Protein AF-A0ABD0RTW1-F1 (afdb_monomer_lite)

Foldseek 3Di:
DDDCLVPFKDKDKDKDADPDDDPVCVVPDPRMDIDIDMDGDDDDFDDWDKPDPDDDFDDDPPDDPPDDRDDTDTDGSDPPPDDD

Organism: Cirrhinus mrigala (NCBI:txid683832)

Structure (mmCIF, N/CA/C/O backbone):
data_AF-A0ABD0RTW1-F1
#
_entry.id   AF-A0ABD0RTW1-F1
#
loop_
_atom_site.group_PDB
_atom_site.id
_atom_site.type_symbol
_atom_site.label_atom_id
_atom_site.label_alt_id
_atom_site.label_comp_id
_atom_site.label_asym_id
_atom_site.label_entity_id
_atom_site.label_seq_id
_atom_site.pdbx_PDB_ins_code
_atom_site.Cartn_x
_atom_site.Cartn_y
_atom_site.Cartn_z
_atom_site.occupancy
_atom_site.B_iso_or_equiv
_atom_site.auth_seq_id
_atom_site.auth_comp_id
_atom_site.auth_asym_id
_atom_site.auth_atom_id
_atom_site.pdbx_PDB_model_num
ATOM 1 N N . ASN A 1 1 ? 7.160 -6.357 -1.017 1.00 81.06 1 ASN A N 1
ATOM 2 C CA . ASN A 1 1 ? 5.719 -6.381 -0.721 1.00 81.06 1 ASN A CA 1
ATOM 3 C C . ASN A 1 1 ? 5.076 -5.213 -1.455 1.00 81.06 1 ASN A C 1
ATOM 5 O O . ASN A 1 1 ? 5.722 -4.169 -1.486 1.00 81.06 1 ASN A O 1
ATOM 9 N N . LEU A 1 2 ? 3.923 -5.405 -2.096 1.00 93.25 2 LEU A N 1
ATOM 10 C CA . LEU A 1 2 ? 3.164 -4.358 -2.801 1.00 93.25 2 LEU A CA 1
ATOM 11 C C . LEU A 1 2 ? 1.888 -4.075 -2.003 1.00 93.25 2 LEU A C 1
ATOM 13 O O . LEU A 1 2 ? 1.349 -5.010 -1.425 1.00 93.25 2 LEU A O 1
ATOM 17 N N . ASP A 1 3 ? 1.469 -2.815 -1.961 1.00 93.38 3 ASP A N 1
ATOM 18 C CA . ASP A 1 3 ? 0.330 -2.327 -1.174 1.00 93.38 3 ASP A CA 1
ATOM 19 C C . ASP A 1 3 ? -0.327 -1.186 -1.960 1.00 93.38 3 ASP A C 1
ATOM 21 O O . ASP A 1 3 ? 0.348 -0.187 -2.257 1.00 93.38 3 ASP A O 1
ATOM 25 N N . PHE A 1 4 ? -1.574 -1.374 -2.398 1.00 94.25 4 PHE A N 1
ATOM 26 C CA . PHE A 1 4 ? -2.241 -0.439 -3.308 1.00 94.25 4 PHE A CA 1
ATOM 27 C C . PHE A 1 4 ? -2.529 0.893 -2.603 1.00 94.25 4 PHE A C 1
ATOM 29 O O . PHE A 1 4 ? -2.232 1.963 -3.153 1.00 94.25 4 PHE A O 1
ATOM 36 N N . GLU A 1 5 ? -2.985 0.795 -1.358 1.00 93.00 5 GLU A N 1
ATOM 37 C CA . GLU A 1 5 ? -3.379 1.842 -0.418 1.00 93.00 5 GLU A CA 1
ATOM 38 C C . GLU A 1 5 ? -2.202 2.786 -0.155 1.00 93.00 5 GLU A C 1
ATOM 40 O O . GLU A 1 5 ? -2.353 4.011 -0.176 1.00 93.00 5 GLU A O 1
ATOM 45 N N . THR A 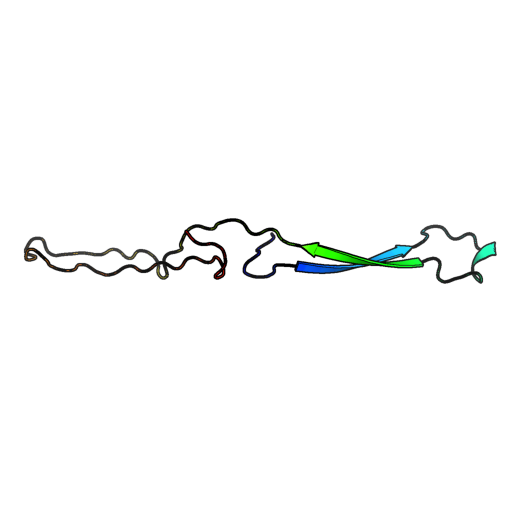1 6 ? -0.993 2.238 0.018 1.00 93.81 6 THR A N 1
ATOM 46 C CA . THR A 1 6 ? 0.235 3.035 0.144 1.00 93.81 6 THR A CA 1
ATOM 47 C C . THR A 1 6 ? 0.711 3.571 -1.204 1.00 93.81 6 THR A C 1
ATOM 49 O O . THR A 1 6 ? 1.171 4.718 -1.288 1.00 93.81 6 THR A O 1
ATOM 52 N N . LYS A 1 7 ? 0.707 2.742 -2.261 1.00 94.50 7 LYS A N 1
ATOM 53 C CA . LYS A 1 7 ? 1.252 3.131 -3.568 1.00 94.50 7 LYS A CA 1
ATOM 54 C C . LYS A 1 7 ? 0.715 2.288 -4.728 1.00 94.50 7 LYS A C 1
ATOM 56 O O . LYS A 1 7 ? 1.236 1.226 -5.051 1.00 94.50 7 LYS A O 1
ATOM 61 N N . SER A 1 8 ? -0.183 2.887 -5.503 1.00 94.94 8 SER A N 1
ATOM 62 C CA . SER A 1 8 ? -0.829 2.244 -6.655 1.00 94.94 8 SER A CA 1
ATOM 63 C C . SER A 1 8 ? 0.006 2.162 -7.944 1.00 94.94 8 SER A C 1
ATOM 65 O O . SER A 1 8 ? -0.390 1.499 -8.905 1.00 94.94 8 SER A O 1
ATOM 67 N N . SER A 1 9 ? 1.157 2.840 -8.041 1.00 96.75 9 SER A N 1
ATOM 68 C CA . SER A 1 9 ? 2.001 2.744 -9.243 1.00 96.75 9 SER A CA 1
ATOM 69 C C . SER A 1 9 ? 3.465 3.124 -9.036 1.00 96.75 9 SER A C 1
ATOM 71 O O . SER A 1 9 ? 3.829 3.901 -8.151 1.00 96.75 9 SER A O 1
ATOM 73 N N . TYR A 1 10 ? 4.313 2.588 -9.914 1.00 97.12 10 TYR A N 1
ATOM 74 C CA . TYR A 1 10 ? 5.738 2.888 -9.991 1.00 97.12 10 TYR A CA 1
ATOM 75 C C . TYR A 1 10 ? 6.113 3.248 -11.424 1.00 97.12 10 TYR A C 1
ATOM 77 O O . TYR A 1 10 ? 5.607 2.660 -12.378 1.00 97.12 10 TYR A O 1
ATOM 85 N N . THR A 1 11 ? 7.055 4.173 -11.570 1.00 97.81 11 THR A N 1
ATOM 86 C CA . THR A 1 11 ? 7.671 4.485 -12.858 1.00 97.81 11 THR A CA 1
ATOM 87 C C . THR A 1 11 ? 9.159 4.202 -12.750 1.00 97.81 11 THR A C 1
ATOM 89 O O . THR A 1 11 ? 9.847 4.799 -11.922 1.00 97.81 11 THR A O 1
ATOM 92 N N . LEU A 1 12 ? 9.645 3.274 -13.568 1.00 97.75 12 LEU A N 1
ATOM 93 C CA . LEU A 1 12 ? 11.038 2.846 -13.593 1.00 97.75 12 LEU A CA 1
ATOM 94 C C . LEU A 1 12 ? 11.712 3.370 -14.858 1.00 97.75 12 LEU A C 1
ATOM 96 O O . LEU A 1 12 ? 11.176 3.204 -15.951 1.00 97.75 12 LEU A O 1
ATOM 100 N N . LYS A 1 13 ? 12.903 3.954 -14.713 1.00 97.94 13 LYS A N 1
ATOM 101 C CA . LYS A 1 13 ? 13.809 4.208 -15.836 1.00 97.94 13 LYS A CA 1
ATOM 102 C C . LYS A 1 13 ? 14.737 3.006 -15.974 1.00 97.94 13 LYS A C 1
ATOM 104 O O . LYS A 1 13 ? 15.540 2.749 -15.081 1.00 97.94 13 LYS A O 1
ATOM 109 N N . ILE A 1 14 ? 14.604 2.274 -17.070 1.00 97.88 14 ILE A N 1
ATOM 110 C CA . ILE A 1 14 ? 15.420 1.105 -17.392 1.00 97.88 14 ILE A CA 1
ATOM 111 C C . ILE A 1 14 ? 16.481 1.532 -18.397 1.00 97.88 14 ILE A C 1
ATOM 113 O O . ILE A 1 14 ? 16.154 2.201 -19.372 1.00 97.88 14 ILE A O 1
ATOM 117 N N . GLU A 1 15 ? 17.733 1.152 -18.166 1.00 97.12 15 GLU A N 1
ATOM 118 C CA . GLU A 1 15 ? 18.833 1.349 -19.109 1.00 97.12 15 GLU A CA 1
ATOM 119 C C . GLU A 1 15 ? 19.288 -0.008 -19.646 1.00 97.12 15 GLU A C 1
ATOM 121 O O . GLU A 1 15 ? 19.562 -0.931 -18.877 1.00 97.12 15 GLU A O 1
ATOM 126 N N . ALA A 1 16 ? 19.368 -0.122 -20.968 1.00 96.38 16 ALA A N 1
ATOM 127 C CA . ALA A 1 16 ? 20.002 -1.241 -21.646 1.00 96.38 16 ALA A CA 1
ATOM 128 C C . ALA A 1 16 ? 21.364 -0.773 -22.153 1.00 96.38 16 ALA A C 1
ATOM 130 O O . ALA A 1 16 ? 21.434 0.233 -22.852 1.00 96.38 16 ALA A O 1
ATOM 131 N N . SER A 1 17 ? 22.436 -1.486 -21.812 1.00 94.75 17 SER A N 1
ATOM 132 C CA . SER A 1 17 ? 23.798 -1.140 -22.225 1.00 94.75 17 SER A CA 1
ATOM 133 C C . SER A 1 17 ? 24.537 -2.342 -22.807 1.00 94.75 17 SER A C 1
ATOM 135 O O . SER A 1 17 ? 24.380 -3.484 -22.362 1.00 94.75 17 SER A O 1
ATOM 137 N N . ASN A 1 18 ? 25.367 -2.092 -23.819 1.00 93.69 18 ASN A N 1
ATOM 138 C CA . ASN A 1 18 ? 26.195 -3.133 -24.414 1.00 93.69 18 ASN A CA 1
ATOM 139 C C . ASN A 1 18 ? 27.361 -3.450 -23.478 1.00 93.69 18 ASN A C 1
ATOM 141 O O . ASN A 1 18 ? 28.288 -2.659 -23.318 1.00 93.69 18 ASN A O 1
ATOM 145 N N . ARG A 1 19 ? 27.350 -4.650 -22.895 1.00 89.81 19 ARG A N 1
ATOM 146 C CA . ARG A 1 19 ? 28.409 -5.104 -21.981 1.00 89.81 19 ARG A CA 1
ATOM 147 C C . ARG A 1 19 ? 29.770 -5.264 -22.664 1.00 89.81 19 ARG A C 1
ATOM 149 O O . ARG A 1 19 ? 30.806 -5.091 -22.028 1.00 89.81 19 ARG A O 1
ATOM 156 N N . ASN A 1 20 ? 29.767 -5.636 -23.940 1.00 90.38 20 ASN A N 1
ATOM 157 C CA . ASN A 1 20 ? 30.971 -5.892 -24.719 1.00 90.38 20 ASN A CA 1
ATOM 158 C C . ASN A 1 20 ? 30.985 -4.965 -25.932 1.00 90.38 20 ASN A C 1
ATOM 160 O O . ASN A 1 20 ? 30.266 -5.191 -26.902 1.00 90.38 20 ASN A O 1
ATOM 164 N N . ILE A 1 21 ? 31.807 -3.922 -25.859 1.00 91.31 21 ILE A N 1
ATOM 165 C CA . ILE A 1 21 ? 31.993 -2.953 -26.937 1.00 91.31 21 ILE A CA 1
ATOM 166 C C . ILE A 1 21 ? 33.317 -3.281 -27.622 1.00 91.31 21 ILE A C 1
ATOM 168 O O . ILE A 1 21 ? 34.361 -3.328 -26.971 1.00 91.31 21 ILE A O 1
ATOM 172 N N . ASP A 1 22 ? 33.286 -3.522 -28.930 1.00 90.94 22 ASP A N 1
ATOM 173 C CA . ASP A 1 22 ? 34.514 -3.673 -29.707 1.00 90.94 22 ASP A CA 1
ATOM 174 C C . ASP A 1 22 ? 35.219 -2.300 -29.796 1.00 90.94 22 ASP A C 1
ATOM 176 O O . ASP A 1 22 ? 34.582 -1.317 -30.198 1.00 90.94 22 ASP A O 1
ATOM 180 N N . PRO A 1 23 ? 36.517 -2.208 -29.431 1.00 91.75 23 PRO A N 1
ATOM 181 C CA . PRO A 1 23 ? 37.281 -0.961 -29.433 1.00 91.75 23 PRO A CA 1
ATOM 182 C C . PRO A 1 23 ? 37.197 -0.154 -30.734 1.00 91.75 23 PRO A C 1
ATOM 184 O O . PRO A 1 23 ? 37.301 1.072 -30.703 1.00 91.75 23 PRO A O 1
ATOM 187 N N . ARG A 1 24 ? 36.970 -0.819 -31.876 1.00 93.69 24 ARG A N 1
ATOM 188 C CA . ARG A 1 24 ? 36.829 -0.171 -33.190 1.00 93.69 24 ARG A CA 1
ATOM 189 C C . ARG A 1 24 ? 35.622 0.760 -33.288 1.00 93.69 24 ARG A C 1
ATOM 191 O O . ARG A 1 24 ? 35.602 1.617 -34.167 1.00 93.69 24 ARG A O 1
ATOM 198 N N . PHE A 1 25 ? 34.633 0.604 -32.409 1.00 90.25 25 PHE A N 1
ATOM 199 C CA . PHE A 1 25 ? 33.400 1.384 -32.447 1.00 90.25 25 PHE A CA 1
ATOM 200 C C . PHE A 1 25 ? 33.300 2.431 -31.334 1.00 90.25 25 PHE A C 1
ATOM 202 O O . PHE A 1 25 ? 32.326 3.164 -31.339 1.00 90.25 25 PHE A O 1
ATOM 209 N N . LEU A 1 26 ? 34.272 2.572 -30.419 1.00 88.25 26 LEU A N 1
ATOM 210 C CA . LEU A 1 26 ? 34.159 3.425 -29.214 1.00 88.25 26 LEU A CA 1
ATOM 211 C C . LEU A 1 26 ? 33.683 4.870 -29.465 1.00 88.25 26 LEU A C 1
ATOM 213 O O . LEU A 1 26 ? 33.063 5.467 -28.593 1.00 88.25 26 LEU A O 1
ATOM 217 N N . SER A 1 27 ? 33.949 5.430 -30.646 1.00 91.94 27 SER A N 1
ATOM 218 C CA . SER A 1 27 ? 33.503 6.771 -31.045 1.00 91.94 27 SER A CA 1
ATOM 219 C C . SER A 1 27 ? 32.049 6.854 -31.534 1.00 91.94 27 SER A C 1
ATOM 221 O O . SER A 1 27 ? 31.566 7.954 -31.790 1.00 91.94 27 SER A O 1
ATOM 223 N N . GLN A 1 28 ? 31.350 5.728 -31.699 1.00 88.81 28 GLN A N 1
ATOM 224 C CA . GLN A 1 28 ? 30.058 5.644 -32.392 1.00 88.81 28 GLN A CA 1
ATOM 225 C C . GLN A 1 28 ? 28.831 5.753 -31.490 1.00 88.81 28 GLN A C 1
ATOM 227 O O . GLN A 1 28 ? 27.711 5.738 -31.996 1.00 88.81 28 GLN A O 1
ATOM 232 N N . GLY A 1 29 ? 28.992 5.907 -30.179 1.00 83.31 29 GLY A N 1
ATOM 233 C CA . GLY A 1 29 ? 27.854 6.307 -29.367 1.00 83.31 29 GLY A CA 1
ATOM 234 C C . GLY A 1 29 ? 27.988 6.028 -27.883 1.00 83.31 29 GLY A C 1
ATOM 235 O O . GLY A 1 29 ? 29.038 5.590 -27.414 1.00 83.31 29 GLY A O 1
ATOM 236 N N . PRO A 1 30 ? 26.892 6.261 -27.145 1.00 88.94 30 PRO A N 1
ATOM 237 C CA . PRO A 1 30 ? 26.827 5.950 -25.725 1.00 88.94 30 PRO A CA 1
ATOM 238 C C . PRO A 1 30 ? 26.704 4.442 -25.444 1.00 88.94 30 PRO A C 1
ATOM 240 O O . PRO A 1 30 ? 26.874 4.038 -24.302 1.00 88.94 30 PRO A O 1
ATOM 243 N N . PHE A 1 31 ? 26.428 3.603 -26.459 1.00 93.50 31 PHE A N 1
ATOM 244 C CA . PHE A 1 31 ? 26.196 2.150 -26.330 1.00 93.50 31 PHE A CA 1
ATOM 245 C C . PHE A 1 31 ? 25.168 1.755 -25.267 1.00 93.50 31 PHE A C 1
ATOM 247 O O . PHE A 1 31 ? 25.154 0.614 -24.798 1.00 93.50 31 PHE A O 1
ATOM 254 N N . SER A 1 32 ? 24.302 2.695 -24.911 1.00 94.94 32 SER A N 1
ATOM 255 C CA . SER A 1 32 ? 23.173 2.482 -24.038 1.00 94.94 32 SER A CA 1
ATOM 256 C C . SER A 1 32 ? 21.965 3.272 -24.513 1.00 94.94 32 SER A C 1
ATOM 258 O O . SER A 1 32 ? 22.091 4.271 -25.226 1.00 94.94 32 SER A O 1
ATOM 260 N N . ASP A 1 33 ? 20.795 2.780 -24.133 1.00 96.19 33 ASP A N 1
ATOM 261 C CA . ASP A 1 33 ? 19.517 3.439 -24.353 1.00 96.19 33 ASP A CA 1
ATOM 262 C C . ASP A 1 33 ? 18.634 3.274 -23.113 1.00 96.19 33 ASP A C 1
ATOM 264 O O . ASP A 1 33 ? 18.835 2.358 -22.307 1.00 96.19 33 ASP A O 1
ATOM 268 N N . THR A 1 34 ? 17.663 4.170 -22.939 1.00 97.44 34 THR A N 1
ATOM 269 C CA . THR A 1 34 ? 16.801 4.190 -21.755 1.00 97.44 34 THR A CA 1
ATOM 270 C C . THR A 1 34 ? 15.323 4.183 -22.113 1.00 97.44 34 THR A C 1
ATOM 272 O O . THR A 1 34 ? 14.885 4.919 -22.990 1.00 97.44 34 THR A O 1
ATOM 275 N N . ALA A 1 35 ? 14.537 3.413 -21.365 1.00 97.94 35 ALA A N 1
ATOM 276 C CA . ALA A 1 35 ? 13.089 3.334 -21.502 1.00 97.94 35 ALA A CA 1
ATOM 277 C C . ALA A 1 35 ? 12.395 3.565 -20.156 1.00 97.94 35 ALA A C 1
ATOM 279 O O . ALA A 1 35 ? 12.924 3.230 -19.096 1.00 97.94 35 ALA A O 1
ATOM 280 N N . MET A 1 36 ? 11.186 4.121 -20.200 1.00 98.25 36 MET A N 1
ATOM 281 C CA . MET A 1 36 ? 10.337 4.284 -19.023 1.00 98.25 36 MET A CA 1
ATOM 282 C C . MET A 1 36 ? 9.306 3.158 -18.980 1.00 98.25 36 MET A C 1
ATOM 284 O O . MET A 1 36 ? 8.562 2.963 -19.938 1.00 98.25 36 MET A O 1
ATOM 288 N N . VAL A 1 37 ? 9.239 2.440 -17.862 1.00 98.06 37 VAL A N 1
ATOM 289 C CA . VAL A 1 37 ? 8.261 1.374 -17.621 1.00 98.06 37 VAL A CA 1
ATOM 290 C C . VAL A 1 37 ? 7.339 1.809 -16.494 1.00 98.06 37 VAL A C 1
ATOM 292 O O . VAL A 1 37 ? 7.796 2.109 -15.389 1.00 98.06 37 VAL A O 1
ATOM 295 N N . ARG A 1 38 ? 6.034 1.841 -16.770 1.00 97.75 38 ARG A N 1
ATOM 296 C CA . ARG A 1 38 ? 5.008 2.107 -15.761 1.00 97.75 38 ARG A CA 1
ATOM 297 C C . ARG A 1 38 ? 4.441 0.787 -15.256 1.00 97.75 38 ARG A C 1
ATOM 299 O O . ARG A 1 38 ? 3.913 0.004 -16.038 1.00 97.75 38 ARG A O 1
ATOM 306 N N . LEU A 1 39 ? 4.531 0.580 -13.951 1.00 97.06 39 LEU A N 1
ATOM 307 C CA . LEU A 1 39 ? 3.936 -0.543 -13.240 1.00 97.06 39 LEU A CA 1
ATOM 308 C C . LEU A 1 39 ? 2.711 -0.046 -12.478 1.00 97.06 39 LEU A C 1
ATOM 310 O O . LEU A 1 39 ? 2.773 0.987 -11.806 1.00 97.06 39 LEU A O 1
ATOM 314 N N . THR A 1 40 ? 1.620 -0.790 -12.567 1.00 96.38 40 THR A N 1
ATOM 315 C CA . THR A 1 40 ? 0.409 -0.585 -11.771 1.00 96.38 40 THR A CA 1
A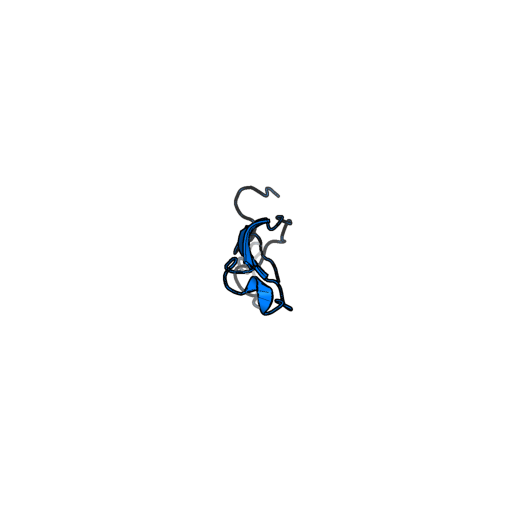TOM 316 C C . THR A 1 40 ? 0.316 -1.682 -10.725 1.00 96.38 40 THR A C 1
ATOM 318 O O . THR A 1 40 ? 0.541 -2.847 -11.043 1.00 96.38 40 THR A O 1
ATOM 321 N N . VAL A 1 41 ? 0.014 -1.300 -9.489 1.00 95.44 41 VAL A N 1
ATOM 322 C CA . VAL A 1 41 ? -0.386 -2.242 -8.445 1.00 95.44 41 VAL A CA 1
ATOM 323 C C . VAL A 1 41 ? -1.889 -2.436 -8.598 1.00 95.44 41 VAL A C 1
ATOM 325 O O . VAL A 1 41 ? -2.616 -1.457 -8.765 1.00 95.44 41 VAL A O 1
ATOM 328 N N . GLU A 1 42 ? -2.332 -3.685 -8.641 1.00 93.12 42 GLU A N 1
ATOM 329 C CA . GLU A 1 42 ? -3.757 -4.013 -8.659 1.00 93.12 42 GLU A CA 1
ATOM 330 C C . GLU A 1 42 ? -4.297 -3.958 -7.234 1.00 93.12 42 GLU A C 1
ATOM 332 O O . GLU A 1 42 ? -3.594 -4.367 -6.310 1.00 93.12 42 GLU A O 1
ATOM 337 N N . ASN A 1 43 ? -5.513 -3.432 -7.076 1.00 90.38 43 ASN A N 1
ATOM 338 C CA . ASN A 1 43 ? -6.164 -3.416 -5.775 1.00 90.38 43 ASN A CA 1
ATOM 339 C C . ASN A 1 43 ? -6.759 -4.788 -5.447 1.00 90.38 43 ASN A C 1
ATOM 341 O O . ASN A 1 43 ? -7.270 -5.464 -6.349 1.00 90.38 43 ASN A O 1
ATOM 345 N N . VAL A 1 44 ? -6.736 -5.164 -4.172 1.00 90.50 44 VAL A N 1
ATOM 346 C CA . VAL A 1 44 ? -7.438 -6.335 -3.641 1.00 90.50 44 VAL A CA 1
ATOM 347 C C . VAL A 1 44 ? -8.244 -5.902 -2.425 1.00 90.50 44 VAL A C 1
ATOM 349 O O . VAL A 1 44 ? -7.838 -4.996 -1.728 1.00 90.50 44 VAL A O 1
ATOM 352 N N . ASP A 1 45 ? -9.386 -6.539 -2.195 1.00 89.50 45 ASP A N 1
ATOM 353 C CA . ASP A 1 45 ? -10.230 -6.241 -1.034 1.00 89.50 45 ASP A CA 1
ATOM 354 C C . ASP A 1 45 ? -9.536 -6.689 0.262 1.00 89.50 45 ASP A C 1
ATOM 356 O O . ASP A 1 45 ? -9.112 -7.852 0.384 1.00 89.50 45 ASP A O 1
ATOM 360 N N . GLU A 1 46 ? -9.420 -5.781 1.227 1.00 90.31 46 GLU A N 1
ATOM 361 C CA . GLU A 1 46 ? -8.819 -6.034 2.528 1.00 90.31 46 GLU A CA 1
ATOM 362 C C . GLU A 1 46 ? -9.859 -6.048 3.659 1.00 90.31 46 GLU A C 1
ATOM 364 O O . GLU A 1 46 ? -10.801 -5.267 3.696 1.00 90.31 46 GLU A O 1
ATOM 369 N N . PRO A 1 47 ? -9.703 -6.921 4.670 1.00 90.69 47 PRO A N 1
ATOM 370 C CA . PRO A 1 47 ? -10.657 -6.966 5.765 1.00 90.69 47 PRO A CA 1
ATOM 371 C C . PRO A 1 47 ? -10.519 -5.747 6.699 1.00 90.69 47 PRO A C 1
ATOM 373 O O . PRO A 1 47 ? -9.399 -5.304 6.979 1.00 90.69 47 PRO A O 1
ATOM 376 N N . PRO A 1 48 ? -11.617 -5.303 7.343 1.00 93.00 48 PRO A N 1
ATOM 377 C CA . PRO A 1 48 ? -11.565 -4.266 8.365 1.00 93.00 48 PRO A CA 1
ATOM 378 C C . PRO A 1 48 ? -10.633 -4.615 9.527 1.00 93.00 48 PRO A C 1
ATOM 380 O O . PRO A 1 48 ? -10.644 -5.725 10.071 1.00 93.00 48 PRO A O 1
ATOM 383 N N . ILE A 1 49 ? -9.882 -3.617 9.984 1.00 91.75 49 ILE A N 1
ATOM 384 C CA . ILE A 1 49 ? -8.924 -3.733 11.082 1.00 91.75 49 ILE A CA 1
ATOM 385 C C . ILE A 1 49 ? -9.458 -2.962 12.287 1.00 91.75 49 ILE A C 1
ATOM 387 O O . ILE A 1 49 ? -9.850 -1.799 12.180 1.00 91.75 49 ILE A O 1
ATOM 391 N N . PHE A 1 50 ? -9.463 -3.586 13.469 1.00 93.06 50 PHE A N 1
ATOM 392 C CA . PHE A 1 50 ? -9.845 -2.891 14.698 1.00 93.06 50 PHE A CA 1
ATOM 393 C C . PHE A 1 50 ? -8.940 -1.679 14.950 1.00 93.06 50 PHE A C 1
ATOM 395 O O . PHE A 1 50 ? -7.715 -1.790 14.931 1.00 93.06 50 PHE A O 1
ATOM 402 N N . SER A 1 51 ? -9.542 -0.528 15.256 1.00 91.31 51 SER A N 1
ATOM 403 C CA . SER A 1 51 ? -8.804 0.719 15.510 1.00 91.31 51 SER A CA 1
ATOM 404 C C . SER A 1 51 ? -7.961 0.654 16.787 1.00 91.31 51 SER A C 1
ATOM 406 O O . SER A 1 51 ? -7.041 1.446 16.975 1.00 91.31 51 SER A O 1
ATOM 408 N N . SER A 1 52 ? -8.288 -0.272 17.687 1.00 87.75 52 SER A N 1
ATOM 409 C CA . SER A 1 52 ? -7.542 -0.554 18.906 1.00 87.75 52 SER A CA 1
ATOM 410 C C . SER A 1 52 ? -7.563 -2.056 19.208 1.00 87.75 52 SER A C 1
ATOM 412 O O . SER A 1 52 ? -8.529 -2.741 18.862 1.00 87.75 52 SER A O 1
ATOM 414 N N . PRO A 1 53 ? -6.515 -2.606 19.853 1.00 83.38 53 PRO A N 1
ATOM 415 C CA . PRO A 1 53 ? -6.514 -4.003 20.262 1.00 83.38 53 PRO A CA 1
ATOM 416 C C . PRO A 1 53 ? -7.718 -4.310 21.151 1.00 83.38 53 PRO A C 1
ATOM 418 O O . PRO A 1 53 ? -8.031 -3.540 22.067 1.00 83.38 53 PRO A O 1
ATOM 421 N N . LEU A 1 54 ? -8.355 -5.461 20.919 1.00 79.56 54 LEU A N 1
ATOM 422 C CA . LEU A 1 54 ? -9.447 -5.935 21.761 1.00 79.56 54 LEU A CA 1
ATOM 423 C C . LEU A 1 54 ? -8.940 -6.112 23.193 1.00 79.56 54 LEU A C 1
ATOM 425 O O . LEU A 1 54 ? -8.244 -7.069 23.532 1.00 79.56 54 LEU A O 1
ATOM 429 N N . SER A 1 55 ? -9.281 -5.144 24.033 1.00 77.88 55 SER A N 1
ATOM 430 C CA . SER A 1 55 ? -8.951 -5.164 25.448 1.00 77.88 55 SER A CA 1
ATOM 431 C C . SER A 1 55 ? -9.984 -5.994 26.193 1.00 77.88 55 SER A C 1
ATOM 433 O O . SER A 1 55 ? -11.161 -6.023 25.828 1.00 77.88 55 SER A O 1
ATOM 435 N N . LYS A 1 56 ? -9.553 -6.678 27.256 1.00 88.00 56 LYS A N 1
ATOM 436 C CA . LYS A 1 56 ? -10.458 -7.483 28.077 1.00 88.00 56 LYS A CA 1
ATOM 437 C C . LYS A 1 56 ? -11.520 -6.576 28.696 1.00 88.00 56 LYS A C 1
ATOM 439 O O . LYS A 1 56 ? -11.217 -5.768 29.569 1.00 88.00 56 LYS A O 1
ATOM 444 N N . MET A 1 57 ? -12.761 -6.744 28.259 1.00 90.50 57 MET A N 1
ATOM 445 C CA . MET A 1 57 ? -13.912 -6.067 28.838 1.00 90.50 57 MET A CA 1
ATOM 446 C C . MET A 1 57 ? -14.485 -6.938 29.957 1.00 90.50 57 MET A C 1
ATOM 448 O O . MET A 1 57 ? -14.691 -8.138 29.775 1.00 90.50 57 MET A O 1
ATOM 452 N N . VAL A 1 58 ? -14.691 -6.357 31.137 1.00 92.12 58 VAL A N 1
ATOM 453 C CA . VAL A 1 58 ? -15.160 -7.074 32.330 1.00 92.12 58 VAL A CA 1
ATOM 454 C C . VAL A 1 58 ? -16.400 -6.374 32.859 1.00 92.12 58 VAL A C 1
ATOM 456 O O . VAL A 1 58 ? -16.443 -5.150 32.931 1.00 92.12 58 VAL A O 1
ATOM 459 N N . VAL A 1 59 ? -17.399 -7.159 33.245 1.00 95.12 59 VAL A N 1
ATOM 460 C CA . VAL A 1 59 ? -18.649 -6.671 33.826 1.00 95.12 59 VAL A CA 1
ATOM 461 C C . VAL A 1 59 ? -18.957 -7.450 35.103 1.00 95.12 59 VAL A C 1
ATOM 463 O O . VAL A 1 59 ? -18.588 -8.616 35.231 1.00 95.12 59 VAL A O 1
ATOM 466 N N . SER A 1 60 ? -19.589 -6.786 36.070 1.00 96.94 60 SER A N 1
ATOM 467 C CA . SER A 1 60 ? -20.035 -7.414 37.316 1.00 96.94 60 SER A CA 1
ATOM 468 C C . SER A 1 60 ? -21.164 -8.411 37.050 1.00 96.94 60 SER A C 1
ATOM 470 O O . SER A 1 60 ? -22.044 -8.146 36.234 1.00 96.94 60 SER A O 1
ATOM 472 N N . GLU A 1 61 ? -21.196 -9.510 37.802 1.00 96.00 61 GLU A N 1
ATOM 473 C CA . GLU A 1 61 ? -22.324 -10.453 37.797 1.00 96.00 61 GLU A CA 1
ATOM 474 C C . GLU A 1 61 ? -23.656 -9.806 38.212 1.00 96.00 61 GLU A C 1
ATOM 476 O O . GLU A 1 61 ? -24.720 -10.253 37.800 1.00 96.00 61 GLU A O 1
ATOM 481 N N . ALA A 1 62 ? -23.601 -8.718 38.987 1.00 97.12 62 ALA A N 1
ATOM 482 C CA . ALA A 1 62 ? -24.770 -7.964 39.429 1.00 97.12 62 ALA A CA 1
ATOM 483 C C . ALA A 1 62 ? -25.187 -6.860 38.436 1.00 97.12 62 ALA A C 1
ATOM 485 O O . ALA A 1 62 ? -26.020 -6.010 38.767 1.00 97.12 62 ALA A O 1
ATOM 486 N N . ALA A 1 63 ? -24.587 -6.814 37.241 1.00 97.25 63 ALA A N 1
ATOM 487 C CA . ALA A 1 63 ? -24.910 -5.802 36.246 1.00 97.25 63 ALA A CA 1
ATOM 488 C C . ALA A 1 63 ? -26.370 -5.903 35.793 1.00 97.25 63 ALA A C 1
ATOM 490 O O . ALA A 1 63 ? -26.936 -6.982 35.617 1.00 97.25 63 ALA A O 1
ATOM 491 N N . LYS A 1 64 ? -26.991 -4.738 35.603 1.00 97.94 64 LYS A N 1
ATOM 492 C CA . LYS A 1 64 ? -28.385 -4.657 35.170 1.00 97.94 64 LYS A CA 1
ATOM 493 C C . LYS A 1 64 ? -28.499 -5.028 33.693 1.00 97.94 64 LYS A C 1
ATOM 495 O O . LYS A 1 64 ? -27.580 -4.825 32.902 1.00 97.94 64 LYS A O 1
ATOM 500 N N . VAL A 1 65 ? -29.677 -5.510 33.304 1.00 96.88 65 VAL A N 1
ATOM 501 C CA . VAL A 1 65 ? -29.998 -5.732 31.889 1.00 96.88 65 VAL A CA 1
ATOM 502 C C . VAL A 1 65 ? -29.839 -4.415 31.125 1.00 96.88 65 VAL A C 1
ATOM 504 O O . VAL A 1 65 ? -30.360 -3.382 31.543 1.00 96.88 65 VAL A O 1
ATOM 507 N N . GLY A 1 66 ? -29.092 -4.463 30.020 1.00 95.88 66 GLY A N 1
ATOM 508 C CA . GLY A 1 66 ? -28.777 -3.296 29.193 1.00 95.88 66 GLY A CA 1
ATOM 509 C C . GLY A 1 66 ? -27.486 -2.558 29.569 1.00 95.88 66 GLY A C 1
ATOM 510 O O . GLY A 1 66 ? -27.195 -1.530 28.963 1.00 95.88 66 GLY A O 1
ATOM 511 N N . THR A 1 67 ? -26.693 -3.045 30.532 1.00 96.00 67 THR A N 1
ATOM 512 C CA . THR A 1 67 ? -25.363 -2.474 30.801 1.00 96.00 67 THR A CA 1
ATOM 513 C C . THR A 1 67 ? -24.450 -2.611 29.575 1.00 96.00 67 THR A C 1
ATOM 515 O O . THR A 1 67 ? -24.152 -3.717 29.132 1.00 96.00 67 THR A O 1
ATOM 518 N N . ILE A 1 68 ? -23.978 -1.476 29.049 1.00 94.00 68 ILE A N 1
ATOM 519 C CA . ILE A 1 68 ? -22.967 -1.427 27.986 1.00 94.00 68 ILE A CA 1
ATOM 520 C C . ILE A 1 68 ? -21.600 -1.718 28.608 1.00 94.00 68 ILE A C 1
ATOM 522 O O . ILE A 1 68 ? -21.181 -1.043 29.545 1.00 94.00 68 ILE A O 1
ATOM 526 N N . ILE A 1 69 ? -20.916 -2.730 28.082 1.00 92.06 69 ILE A N 1
ATOM 527 C CA . ILE A 1 69 ? -19.626 -3.213 28.598 1.00 92.06 69 ILE A CA 1
ATOM 528 C C . ILE A 1 69 ? -18.462 -2.449 27.944 1.00 92.06 69 ILE A C 1
ATOM 530 O O . ILE A 1 69 ? -17.438 -2.188 2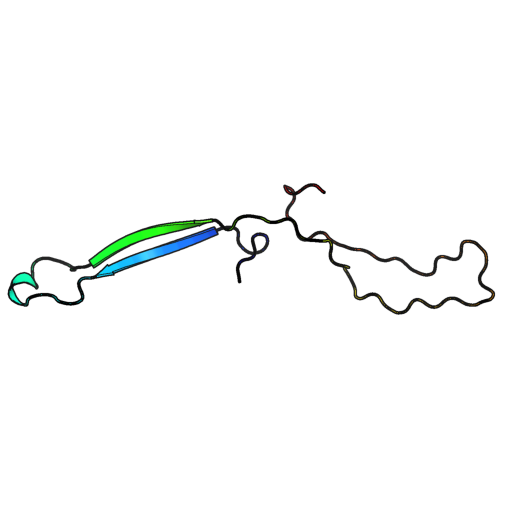8.572 1.00 92.06 69 ILE A O 1
ATOM 534 N N . GLY A 1 70 ? -18.640 -2.044 26.690 1.00 89.50 70 GLY A N 1
ATOM 535 C CA . GLY A 1 70 ? -17.683 -1.241 25.952 1.00 89.50 70 GLY A CA 1
ATOM 536 C C . GLY A 1 70 ? -18.102 -1.070 24.500 1.00 89.50 70 GLY A C 1
ATOM 537 O O . GLY A 1 70 ? -19.132 -1.590 24.067 1.00 89.50 70 GLY A O 1
ATOM 538 N N . THR A 1 71 ? -17.269 -0.347 23.763 1.00 90.94 71 THR A N 1
ATOM 539 C CA . THR A 1 71 ? -17.429 -0.096 22.332 1.00 90.94 71 THR A CA 1
ATOM 540 C C . THR A 1 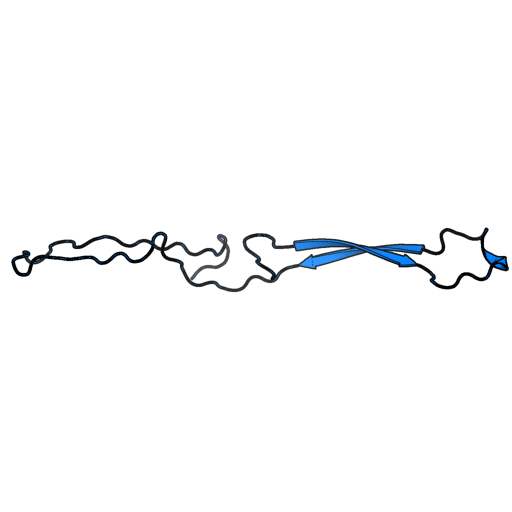71 ? -16.165 -0.554 21.623 1.00 90.94 71 THR A C 1
ATOM 542 O O . THR A 1 71 ? -15.062 -0.362 22.136 1.00 90.94 71 THR A O 1
ATOM 545 N N . VAL A 1 72 ? -16.325 -1.149 20.445 1.00 91.88 72 VAL A N 1
ATOM 546 C CA . VAL A 1 72 ? -15.226 -1.461 19.529 1.00 91.88 72 VAL A CA 1
ATOM 547 C C . VAL A 1 72 ? -15.437 -0.696 18.230 1.00 91.88 72 VAL A C 1
ATOM 549 O O . VAL A 1 72 ? -16.574 -0.407 17.856 1.00 91.88 72 VAL A O 1
ATOM 552 N N . SER A 1 73 ? -14.348 -0.367 17.550 1.00 92.44 73 SER A N 1
ATOM 553 C CA . SER A 1 73 ? -14.373 0.261 16.232 1.00 92.44 73 SER A CA 1
ATOM 554 C C . SER A 1 73 ? -13.386 -0.445 15.316 1.00 92.44 73 SER A C 1
ATOM 556 O O . SER A 1 73 ? -12.338 -0.907 15.771 1.00 92.44 73 SER A O 1
ATOM 558 N N . ALA A 1 74 ? -13.720 -0.520 14.034 1.00 92.19 74 ALA A N 1
ATOM 559 C CA . ALA A 1 74 ? -12.844 -1.012 12.984 1.00 92.19 74 ALA A CA 1
ATOM 560 C C . ALA A 1 74 ? -12.847 -0.025 11.814 1.00 92.19 74 ALA A C 1
ATOM 562 O O . ALA A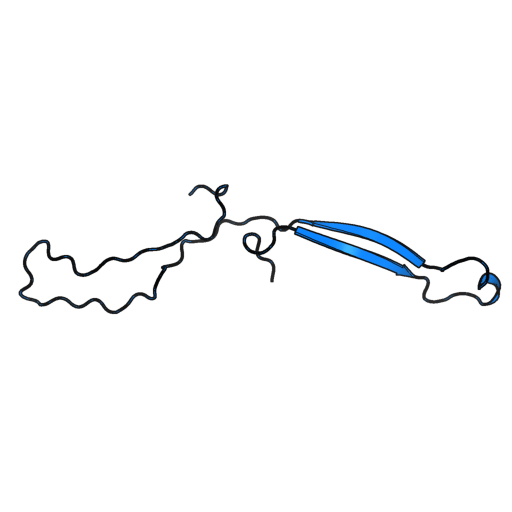 1 74 ? -13.809 0.725 11.639 1.00 92.19 74 ALA A O 1
ATOM 563 N N . LEU A 1 75 ? -11.752 -0.016 11.064 1.00 91.19 75 LEU A N 1
ATOM 564 C CA . LEU A 1 75 ? -11.574 0.757 9.847 1.00 91.19 75 LEU A CA 1
ATOM 565 C C . LEU A 1 75 ? -11.199 -0.205 8.725 1.00 91.19 75 LEU A C 1
ATOM 567 O O . LEU A 1 75 ? -10.327 -1.051 8.912 1.00 91.19 75 LEU A O 1
ATOM 571 N N . ASP A 1 76 ? -11.857 -0.048 7.589 1.00 91.31 76 ASP A N 1
ATOM 572 C CA . ASP A 1 76 ? -11.474 -0.700 6.347 1.00 91.31 76 ASP A CA 1
ATOM 573 C C . ASP A 1 76 ? -10.319 0.086 5.697 1.00 91.31 76 ASP A C 1
ATOM 575 O O . ASP A 1 76 ? -10.444 1.314 5.579 1.00 91.31 76 ASP A O 1
ATOM 579 N N . PRO A 1 77 ? -9.166 -0.543 5.402 1.00 90.50 77 PRO A N 1
ATOM 580 C CA . PRO A 1 77 ? -8.037 0.161 4.806 1.00 90.50 77 PRO A CA 1
ATOM 581 C C . PRO A 1 77 ? -8.260 0.510 3.327 1.00 90.50 77 PRO A C 1
ATOM 583 O O . PRO A 1 77 ? -7.587 1.433 2.855 1.00 90.50 77 PRO A O 1
ATOM 586 N N . ASP A 1 78 ? -9.206 -0.139 2.637 1.00 90.06 78 ASP A N 1
ATOM 587 C CA . ASP A 1 78 ? -9.497 0.130 1.234 1.00 90.06 78 ASP A CA 1
ATOM 588 C C . ASP A 1 78 ? -9.876 1.606 1.012 1.00 90.06 78 ASP A C 1
ATOM 590 O O . ASP A 1 78 ? -10.700 2.218 1.707 1.00 90.06 78 ASP A O 1
ATOM 594 N N . SER A 1 79 ? -9.295 2.213 -0.026 1.00 79.94 79 SER A N 1
ATOM 595 C CA . SER A 1 79 ? -9.717 3.550 -0.456 1.00 79.94 79 SER A CA 1
ATOM 596 C C . SER A 1 79 ? -11.142 3.519 -1.038 1.00 79.94 79 SER A C 1
ATOM 598 O O . SER A 1 79 ? -11.599 2.496 -1.533 1.00 79.94 79 SER A O 1
ATOM 600 N N . THR A 1 80 ? -11.838 4.666 -1.036 1.00 64.12 80 THR A N 1
ATOM 601 C CA . THR A 1 80 ? -13.279 4.895 -1.339 1.00 64.12 80 THR A CA 1
ATOM 602 C C . THR A 1 80 ? -13.915 4.246 -2.593 1.00 64.12 80 THR A C 1
ATOM 604 O O . THR A 1 80 ? -15.095 4.480 -2.842 1.00 64.12 80 THR A O 1
ATOM 607 N N . ASN A 1 81 ? -13.184 3.466 -3.391 1.00 52.44 81 ASN A N 1
ATOM 608 C CA . ASN A 1 81 ? -13.663 2.747 -4.573 1.00 52.44 81 ASN A CA 1
ATOM 609 C C . ASN A 1 81 ? -13.758 1.213 -4.426 1.00 52.44 81 ASN A C 1
ATOM 611 O O . ASN A 1 81 ? -14.105 0.568 -5.417 1.00 52.44 81 ASN A O 1
ATOM 615 N N . SER A 1 82 ? -13.538 0.644 -3.239 1.00 55.03 82 SER A N 1
ATOM 616 C CA . SER A 1 82 ? -13.919 -0.743 -2.927 1.00 55.03 82 SER A CA 1
ATOM 617 C C . SER A 1 82 ? -15.096 -0.718 -1.948 1.00 55.03 82 SER A C 1
ATOM 619 O O . SE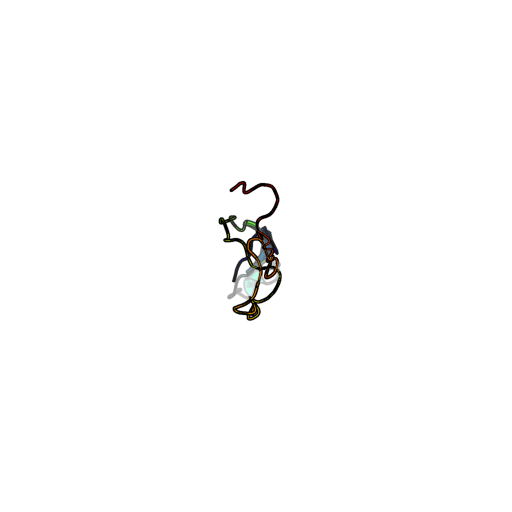R A 1 82 ? -14.905 -0.540 -0.748 1.00 55.03 82 SER A O 1
ATOM 621 N N . PRO A 1 83 ? -16.351 -0.745 -2.426 1.00 48.00 83 PRO A N 1
ATOM 622 C CA . PRO A 1 83 ? -17.478 -0.917 -1.532 1.00 48.00 83 PRO A CA 1
ATOM 623 C C . PRO A 1 83 ? -17.545 -2.389 -1.111 1.00 48.00 83 PRO A C 1
ATOM 625 O O . PRO A 1 83 ? -17.439 -3.269 -1.962 1.00 48.00 83 PRO A O 1
ATOM 628 N N . ILE A 1 84 ? -17.750 -2.591 0.191 1.00 50.09 84 ILE A N 1
ATOM 629 C CA . ILE A 1 84 ? -18.245 -3.809 0.858 1.00 50.09 84 ILE A CA 1
ATOM 630 C C . ILE A 1 84 ? -19.085 -4.708 -0.066 1.00 50.09 84 ILE A C 1
ATOM 632 O O . ILE A 1 84 ? -20.016 -4.164 -0.714 1.00 50.09 84 ILE A O 1
#

InterPro domains:
  IPR002126 Cadherin-like [PS50268] (2-50)
  IPR015919 Cadherin-like superfamily [SSF49313] (45-80)
  IPR039808 Cadherin [PTHR24027] (2-83)

Sequence (84 aa):
NLDFETKSSYTLKIEASNRNIDPRFLSQGPFSDTAMVRLTVENVDEPPIFSSPLSKMVVSEAAKVGTIIGTVSALDPDSTNSPI

Radius of gyration: 28.29 Å; chains: 1; bounding box: 67×17×73 Å

pLDDT: mean 90.3, std 10.22, range [48.0, 98.25]

Secondary structure (DSSP, 8-state):
---TTT-SEEEEEEEEE-S---GGGGGG--SEEEEEEEEEPPP-----EESS--------TTPPTT-------EE--S-TT---